Protein AF-A0A2P5MH75-F1 (afdb_monomer_lite)

Sequence (60 aa):
KRLRGGEQAYEEIMEKDGKRYLRMATGIPVVSENCVMCHAHFKGDKGNIGALSYTMPVVK

pLDDT: mean 86.54, std 9.24, range [59.22, 95.88]

Structure (mmCIF, N/CA/C/O backbone):
data_AF-A0A2P5MH75-F1
#
_entry.id   AF-A0A2P5MH75-F1
#
loop_
_atom_site.group_PDB
_atom_site.id
_atom_site.type_symbol
_atom_site.label_atom_id
_atom_site.label_alt_id
_atom_site.label_comp_id
_atom_site.label_asym_id
_atom_site.label_entity_id
_atom_site.label_seq_id
_atom_site.pdbx_PDB_ins_code
_atom_site.Cartn_x
_atom_site.Cartn_y
_atom_site.Cartn_z
_atom_site.occupancy
_atom_site.B_iso_or_equiv
_atom_site.auth_seq_id
_atom_site.auth_comp_id
_atom_site.auth_asym_id
_atom_site.auth_atom_id
_atom_site.pdbx_PDB_model_num
ATOM 1 N N . LYS A 1 1 ? 6.568 -11.462 1.793 1.00 59.62 1 LYS A N 1
ATOM 2 C CA . LYS A 1 1 ? 6.777 -12.397 0.652 1.00 59.62 1 LYS A CA 1
ATOM 3 C C . LYS A 1 1 ? 5.619 -12.337 -0.351 1.00 59.62 1 LYS A C 1
ATOM 5 O O . LYS A 1 1 ? 5.903 -12.152 -1.519 1.00 59.62 1 LYS A O 1
ATOM 10 N N . ARG A 1 2 ? 4.361 -12.386 0.112 1.00 71.19 2 ARG A N 1
ATOM 11 C CA . ARG A 1 2 ? 3.123 -12.378 -0.695 1.00 71.19 2 ARG A CA 1
ATOM 12 C C . ARG A 1 2 ? 2.996 -11.238 -1.722 1.00 71.19 2 ARG A C 1
ATOM 14 O O . ARG A 1 2 ? 3.036 -11.494 -2.916 1.00 71.19 2 ARG A O 1
ATOM 21 N N . LEU A 1 3 ? 3.014 -9.974 -1.284 1.00 73.69 3 LEU A N 1
ATOM 22 C CA . LEU A 1 3 ? 2.878 -8.816 -2.194 1.00 73.69 3 LEU A CA 1
ATOM 23 C C . LEU A 1 3 ? 4.020 -8.672 -3.220 1.00 73.69 3 LEU A C 1
ATOM 25 O O . LEU A 1 3 ? 3.796 -8.261 -4.354 1.00 73.69 3 LEU A O 1
ATOM 29 N N . ARG A 1 4 ? 5.253 -9.050 -2.843 1.00 64.38 4 ARG A N 1
ATOM 30 C CA . ARG A 1 4 ? 6.404 -9.109 -3.769 1.00 64.38 4 ARG A CA 1
ATOM 31 C C . ARG A 1 4 ? 6.264 -10.214 -4.820 1.00 64.38 4 ARG A C 1
ATOM 33 O O . ARG A 1 4 ? 6.933 -10.144 -5.838 1.00 64.38 4 ARG A O 1
ATOM 40 N N . GLY A 1 5 ? 5.441 -11.229 -4.554 1.00 66.12 5 GLY A N 1
ATOM 41 C CA . GLY A 1 5 ? 5.100 -12.288 -5.502 1.00 66.12 5 GLY A CA 1
ATOM 42 C C . GLY A 1 5 ? 3.965 -11.917 -6.460 1.00 66.12 5 GLY A C 1
ATOM 43 O O . GLY A 1 5 ? 3.565 -12.766 -7.245 1.00 66.12 5 GLY A O 1
ATOM 44 N N . GLY A 1 6 ? 3.443 -10.685 -6.395 1.00 66.31 6 GLY A N 1
ATOM 45 C CA . GLY A 1 6 ? 2.375 -10.200 -7.275 1.00 66.31 6 GLY A CA 1
ATOM 46 C C . GLY A 1 6 ? 0.963 -10.276 -6.687 1.00 66.31 6 GLY A C 1
ATOM 47 O O . GLY A 1 6 ? 0.020 -9.847 -7.346 1.00 66.31 6 GLY A O 1
ATOM 48 N N . GLU A 1 7 ? 0.788 -10.766 -5.452 1.00 76.50 7 GLU A N 1
ATOM 49 C CA . GLU A 1 7 ? -0.505 -10.654 -4.764 1.00 76.50 7 GLU A CA 1
ATOM 50 C C . GLU A 1 7 ? -0.891 -9.177 -4.597 1.00 76.50 7 GLU A C 1
ATOM 52 O O . GLU A 1 7 ? -0.052 -8.332 -4.272 1.00 76.50 7 GLU A O 1
ATOM 57 N N . GLN A 1 8 ? -2.168 -8.866 -4.819 1.00 77.44 8 GLN A N 1
ATOM 58 C CA . GLN A 1 8 ? -2.654 -7.485 -4.783 1.00 77.44 8 GLN A CA 1
ATOM 59 C C . GLN A 1 8 ? -2.905 -6.978 -3.363 1.00 77.44 8 GLN A C 1
ATOM 61 O O . GLN A 1 8 ? -2.826 -5.774 -3.128 1.00 77.44 8 GLN A O 1
ATOM 66 N N . ALA A 1 9 ? -3.187 -7.876 -2.418 1.00 84.00 9 ALA A N 1
ATOM 67 C CA . ALA A 1 9 ? -3.516 -7.515 -1.051 1.00 84.00 9 ALA A CA 1
ATOM 68 C C . ALA A 1 9 ? -2.991 -8.539 -0.037 1.00 84.00 9 ALA A C 1
ATOM 70 O O . ALA A 1 9 ? -2.842 -9.723 -0.325 1.00 84.00 9 ALA A O 1
ATOM 71 N N . TYR A 1 10 ? -2.712 -8.051 1.164 1.00 89.81 10 TYR A N 1
ATOM 72 C CA . TYR A 1 10 ? -2.430 -8.807 2.374 1.00 89.81 10 TYR A CA 1
ATOM 73 C C . TYR A 1 10 ? -3.382 -8.308 3.453 1.00 89.81 10 TYR A C 1
ATOM 75 O O . TYR A 1 10 ? -3.512 -7.097 3.622 1.00 89.81 10 TYR A O 1
ATOM 83 N N . GLU A 1 11 ? -3.997 -9.218 4.196 1.00 92.31 11 GLU A N 1
ATOM 84 C CA . GLU A 1 11 ? -4.872 -8.896 5.319 1.00 92.31 11 GLU A CA 1
ATOM 85 C C . GLU A 1 11 ? -4.556 -9.772 6.531 1.00 92.31 11 GLU A C 1
ATOM 87 O O . GLU A 1 11 ? -4.157 -10.931 6.399 1.00 92.31 11 GLU A O 1
ATOM 92 N N . GLU A 1 12 ? -4.712 -9.192 7.718 1.00 94.00 12 GLU A N 1
ATOM 93 C CA . GLU A 1 12 ? -4.454 -9.841 8.996 1.00 94.00 12 GLU A CA 1
ATOM 94 C C . GLU A 1 12 ? -5.280 -9.173 10.100 1.00 94.00 12 GLU A C 1
ATOM 96 O O . GLU A 1 12 ? -5.265 -7.950 10.260 1.00 94.00 12 GLU A O 1
ATOM 101 N N . ILE A 1 13 ? -5.978 -9.977 10.901 1.00 93.75 13 ILE A N 1
ATOM 102 C CA . ILE A 1 13 ? -6.563 -9.508 12.157 1.00 93.75 13 ILE A CA 1
ATOM 103 C C . ILE A 1 13 ? -5.483 -9.579 13.233 1.00 93.75 13 ILE A C 1
ATOM 105 O O . ILE A 1 13 ? -4.959 -10.652 13.514 1.00 93.75 13 ILE A O 1
ATOM 109 N N . MET A 1 14 ? -5.200 -8.445 13.866 1.00 94.00 14 MET A N 1
ATOM 110 C CA . MET A 1 14 ? -4.259 -8.340 14.977 1.00 94.00 14 MET A CA 1
ATOM 111 C C . MET A 1 14 ? -4.993 -7.958 16.260 1.00 94.00 14 MET A C 1
ATOM 113 O O . MET A 1 14 ? -5.965 -7.201 16.230 1.00 94.00 14 MET A O 1
ATOM 117 N N . GLU A 1 15 ? -4.497 -8.433 17.396 1.00 93.50 15 GLU A N 1
ATOM 118 C CA . GLU A 1 15 ? -4.919 -7.970 18.715 1.00 93.50 15 GLU A CA 1
ATOM 119 C C . GLU A 1 15 ? -3.774 -7.197 19.369 1.00 93.50 15 GLU A C 1
ATOM 121 O O . GLU A 1 15 ? -2.629 -7.652 19.382 1.00 93.50 15 GLU A O 1
ATOM 126 N N . LYS A 1 16 ? -4.074 -6.001 19.874 1.00 90.50 16 LYS A N 1
ATOM 127 C CA . LYS A 1 16 ? -3.119 -5.153 20.584 1.00 90.50 16 LYS A CA 1
ATOM 128 C C . LYS A 1 16 ? -3.844 -4.434 21.715 1.00 90.50 16 LYS A C 1
ATOM 130 O O . LYS A 1 16 ? -4.862 -3.792 21.473 1.00 90.50 16 LYS A O 1
ATOM 135 N N . ASP A 1 17 ? -3.330 -4.553 22.937 1.00 90.94 17 ASP A N 1
ATOM 136 C CA . ASP A 1 17 ? -3.891 -3.914 24.138 1.00 90.94 17 ASP A CA 1
ATOM 137 C C . ASP A 1 17 ? -5.390 -4.230 24.347 1.00 90.94 17 ASP A C 1
ATOM 139 O O . ASP A 1 17 ? -6.196 -3.352 24.658 1.00 90.94 17 ASP A O 1
ATOM 143 N N . GLY A 1 18 ? -5.788 -5.485 24.091 1.00 91.75 18 GLY A N 1
ATOM 144 C CA . GLY A 1 18 ? -7.180 -5.949 24.180 1.00 91.75 18 GLY A CA 1
ATOM 145 C C . GLY A 1 18 ? -8.117 -5.393 23.099 1.00 91.75 18 GLY A C 1
ATOM 146 O O . GLY A 1 18 ? -9.327 -5.613 23.152 1.00 91.75 18 GLY A O 1
ATOM 147 N N . LYS A 1 19 ? -7.586 -4.663 22.110 1.00 91.56 19 LYS A N 1
ATOM 148 C CA . LYS A 1 19 ? -8.334 -4.115 20.972 1.00 91.56 19 LYS A CA 1
ATOM 149 C C . LYS A 1 19 ? -7.975 -4.867 19.697 1.00 91.56 19 LYS A C 1
ATOM 151 O O . LYS A 1 19 ? -6.812 -5.180 19.443 1.00 91.56 19 LYS A O 1
ATOM 156 N N . ARG A 1 20 ? -8.985 -5.132 18.866 1.00 94.75 20 ARG A N 1
ATOM 157 C CA . ARG A 1 20 ? -8.805 -5.775 17.561 1.00 94.75 20 ARG A CA 1
ATOM 158 C C . ARG A 1 20 ? -8.567 -4.739 16.473 1.00 94.75 20 ARG A C 1
ATOM 160 O O . ARG A 1 20 ? -9.250 -3.718 16.413 1.00 94.75 20 ARG A O 1
ATOM 167 N N . TYR A 1 21 ? -7.638 -5.050 15.584 1.00 95.88 21 TYR A N 1
ATOM 168 C CA . TYR A 1 21 ? -7.276 -4.238 14.434 1.00 95.88 21 TYR A CA 1
ATOM 169 C C . TYR A 1 21 ? -7.273 -5.093 13.170 1.00 95.88 21 TYR A C 1
ATOM 171 O O . TYR A 1 21 ? -6.869 -6.253 13.198 1.00 95.88 21 TYR A O 1
ATOM 179 N N . LEU A 1 22 ? -7.696 -4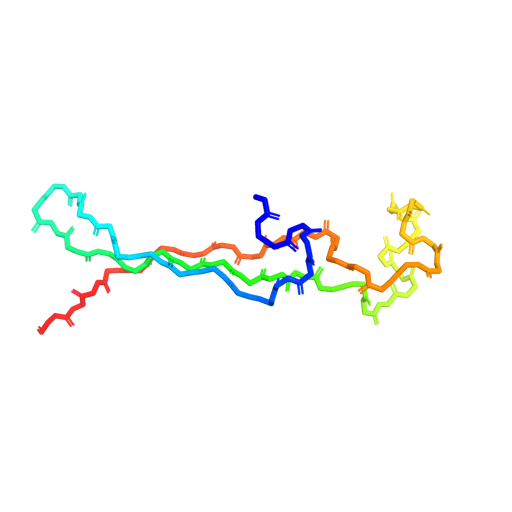.504 12.058 1.00 94.38 22 LEU A N 1
ATOM 180 C CA . LEU A 1 22 ? -7.440 -5.026 10.727 1.00 94.38 22 LEU A CA 1
ATOM 181 C C . LEU A 1 22 ? -6.169 -4.355 10.217 1.00 94.38 22 LEU A C 1
ATOM 183 O O . LEU A 1 22 ? -6.126 -3.131 10.052 1.00 94.38 22 LEU A O 1
ATOM 187 N N . ARG A 1 23 ? -5.136 -5.155 9.971 1.00 94.44 23 ARG A N 1
ATOM 188 C CA . ARG A 1 23 ? -3.966 -4.749 9.204 1.00 94.44 23 ARG A CA 1
ATOM 189 C C . ARG A 1 23 ? -4.172 -5.187 7.769 1.00 94.44 23 ARG A C 1
ATOM 191 O O . ARG A 1 23 ? -4.376 -6.366 7.504 1.00 94.44 23 ARG A O 1
ATOM 198 N N . MET A 1 24 ? -4.069 -4.242 6.852 1.00 94.06 24 MET A N 1
ATOM 199 C CA . MET A 1 24 ? -4.162 -4.514 5.429 1.00 94.06 24 MET A CA 1
ATOM 200 C C . MET A 1 24 ? -3.003 -3.841 4.708 1.00 94.06 24 MET A C 1
ATOM 202 O O . MET A 1 24 ? -2.501 -2.801 5.139 1.00 94.06 24 MET A O 1
ATOM 206 N N . ALA A 1 25 ? -2.539 -4.457 3.632 1.00 94.25 25 ALA A N 1
ATOM 207 C CA . ALA A 1 25 ? -1.574 -3.858 2.735 1.00 94.25 25 ALA A CA 1
ATOM 208 C C . ALA A 1 25 ? -1.934 -4.189 1.295 1.00 94.25 25 ALA A C 1
ATOM 210 O O . ALA A 1 25 ? -2.151 -5.353 0.976 1.00 94.25 25 ALA A O 1
ATOM 211 N N . THR A 1 26 ? -1.971 -3.184 0.429 1.00 92.50 26 THR A N 1
ATOM 212 C CA . THR A 1 26 ? -2.196 -3.360 -1.006 1.00 92.50 26 THR A CA 1
ATOM 213 C C . THR A 1 26 ? -0.908 -3.103 -1.769 1.00 92.50 26 THR A C 1
ATOM 215 O O . THR A 1 26 ? -0.138 -2.210 -1.414 1.00 92.50 26 THR A O 1
ATOM 218 N N . GLY A 1 27 ? -0.637 -3.906 -2.796 1.00 91.19 27 GLY A N 1
ATOM 219 C CA . GLY A 1 27 ? 0.478 -3.656 -3.705 1.00 91.19 27 GLY A CA 1
ATOM 220 C C . GLY A 1 27 ? 0.268 -2.346 -4.464 1.00 91.19 27 GLY A C 1
ATOM 221 O O . GLY A 1 27 ? -0.845 -2.052 -4.893 1.00 91.19 27 GLY A O 1
ATOM 222 N N . ILE A 1 28 ? 1.330 -1.557 -4.624 1.00 89.69 28 ILE A N 1
ATOM 223 C CA . ILE A 1 28 ? 1.342 -0.386 -5.506 1.00 89.69 28 ILE A CA 1
ATOM 224 C C . ILE A 1 28 ? 1.982 -0.843 -6.818 1.00 89.69 28 ILE A C 1
ATOM 226 O O . ILE A 1 28 ? 3.201 -1.035 -6.837 1.00 89.69 28 ILE A O 1
ATOM 230 N N . PRO A 1 29 ? 1.206 -1.060 -7.891 1.00 88.12 29 PRO A N 1
ATOM 231 C CA . PRO A 1 29 ? 1.768 -1.435 -9.178 1.00 88.12 29 PRO A CA 1
ATOM 232 C C . PRO A 1 29 ? 2.493 -0.255 -9.827 1.00 88.12 29 PRO A C 1
ATOM 234 O O . PRO A 1 29 ? 2.218 0.914 -9.541 1.00 88.12 29 PRO A O 1
ATOM 237 N N . VAL A 1 30 ? 3.404 -0.562 -10.745 1.00 87.56 30 VAL A N 1
ATOM 238 C CA . VAL A 1 30 ? 3.949 0.441 -11.665 1.00 87.56 30 VAL A CA 1
ATOM 239 C C . VAL A 1 30 ? 2.842 0.835 -12.641 1.00 87.56 30 VAL A C 1
ATOM 241 O O . VAL A 1 30 ? 2.434 0.046 -13.489 1.00 87.56 30 VAL A O 1
ATOM 244 N N . VAL A 1 31 ? 2.331 2.056 -12.501 1.00 84.12 31 VAL A N 1
ATOM 245 C CA . VAL A 1 31 ? 1.187 2.561 -13.287 1.00 84.12 31 VAL A CA 1
ATOM 246 C C . VAL A 1 31 ? 1.556 3.697 -14.238 1.00 84.12 31 VAL A C 1
ATOM 248 O O . VAL A 1 31 ? 0.724 4.129 -15.031 1.00 84.12 31 VAL A O 1
ATOM 251 N N . SER A 1 32 ? 2.787 4.209 -14.156 1.00 88.31 32 SER A N 1
ATOM 252 C CA . SER A 1 32 ? 3.256 5.351 -14.941 1.00 88.31 32 SER A CA 1
ATOM 253 C C . SER A 1 32 ? 4.769 5.3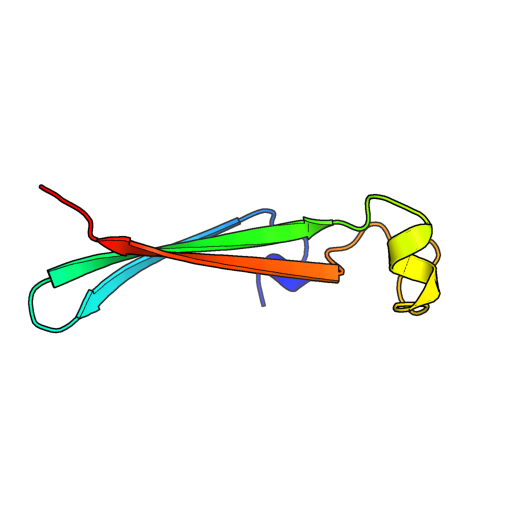00 -15.154 1.00 88.31 32 SER A C 1
ATOM 255 O O . SER A 1 32 ? 5.513 4.876 -14.269 1.00 88.31 32 SER A O 1
ATOM 257 N N . GLU A 1 33 ? 5.227 5.827 -16.293 1.00 87.81 33 GLU A N 1
ATOM 258 C CA . GLU A 1 33 ? 6.648 6.053 -16.605 1.00 87.81 33 GLU A CA 1
ATOM 259 C C . GLU A 1 33 ? 7.350 6.916 -15.548 1.00 87.81 33 GLU A C 1
ATOM 261 O O . GLU A 1 33 ? 8.532 6.722 -15.258 1.00 87.81 33 GLU A O 1
ATOM 266 N N . ASN A 1 34 ? 6.608 7.816 -14.893 1.00 91.62 34 ASN A N 1
ATOM 267 C CA . ASN A 1 34 ? 7.162 8.683 -13.857 1.00 91.62 34 ASN A CA 1
ATOM 268 C C . ASN A 1 34 ? 7.704 7.891 -12.658 1.00 91.62 34 ASN A C 1
ATOM 270 O O . ASN A 1 34 ? 8.663 8.317 -12.018 1.00 91.62 34 ASN A O 1
ATOM 274 N N . CYS A 1 35 ? 7.126 6.724 -12.363 1.00 88.88 35 CYS A N 1
ATOM 275 C CA . CYS A 1 35 ? 7.619 5.843 -11.306 1.00 88.88 35 CYS A CA 1
ATOM 276 C C . CYS A 1 35 ? 9.008 5.285 -11.659 1.00 88.88 35 CYS A C 1
ATOM 278 O O . CYS A 1 35 ? 9.893 5.207 -10.807 1.00 88.88 35 CYS A O 1
ATOM 280 N N . VAL A 1 36 ? 9.212 4.930 -12.932 1.00 90.31 36 VAL A N 1
ATOM 281 C CA . VAL A 1 36 ? 10.428 4.272 -13.433 1.00 90.31 36 VAL A CA 1
ATOM 282 C C . VAL A 1 36 ? 11.598 5.254 -13.556 1.00 90.31 36 VAL A C 1
ATOM 284 O O . VAL A 1 36 ? 12.749 4.826 -13.499 1.00 90.31 36 VAL A O 1
ATOM 287 N N . MET A 1 37 ? 11.336 6.566 -13.623 1.00 92.38 37 MET A N 1
ATOM 288 C CA . MET A 1 37 ? 12.392 7.591 -13.620 1.00 92.38 37 MET A CA 1
ATOM 289 C C . MET A 1 37 ? 13.307 7.488 -12.393 1.00 92.38 37 MET A C 1
ATOM 291 O O . MET A 1 37 ? 14.523 7.611 -12.520 1.00 92.38 37 MET A O 1
ATOM 295 N N . CYS A 1 38 ? 12.732 7.236 -11.213 1.00 92.06 38 CYS A N 1
ATOM 296 C CA . CYS A 1 38 ? 13.488 7.065 -9.968 1.00 92.06 38 CYS A CA 1
ATOM 297 C C . CYS A 1 38 ? 13.688 5.587 -9.598 1.00 92.06 38 CYS A C 1
ATOM 299 O O . CYS A 1 38 ? 14.657 5.246 -8.923 1.00 92.06 38 CYS A O 1
ATOM 301 N N . HIS A 1 39 ? 12.805 4.698 -10.056 1.00 89.50 39 HIS A N 1
ATOM 302 C CA . HIS A 1 39 ? 12.849 3.264 -9.768 1.00 89.50 39 HIS A CA 1
ATOM 303 C C . HIS A 1 39 ? 13.151 2.444 -11.032 1.00 89.50 39 HIS A C 1
ATOM 305 O O . HIS A 1 39 ? 12.368 1.593 -11.454 1.00 89.50 39 HIS A O 1
ATOM 311 N N . ALA A 1 40 ? 14.318 2.687 -11.633 1.00 88.88 40 ALA A N 1
ATOM 312 C CA . ALA A 1 40 ? 14.701 2.165 -12.950 1.00 88.88 40 ALA A CA 1
ATOM 313 C C . ALA A 1 40 ? 14.690 0.628 -13.077 1.00 88.88 40 ALA A C 1
ATOM 315 O O . ALA A 1 40 ? 14.494 0.107 -14.173 1.00 88.88 40 ALA A O 1
ATOM 316 N N . HIS A 1 41 ? 14.853 -0.109 -11.973 1.00 86.62 41 HIS A N 1
ATOM 317 C CA . HIS A 1 41 ? 14.772 -1.576 -11.962 1.00 86.62 41 HIS A CA 1
ATOM 318 C C . HIS A 1 41 ? 13.410 -2.126 -12.402 1.00 86.62 41 HIS A C 1
ATOM 320 O O . HIS A 1 41 ? 13.332 -3.286 -12.789 1.00 86.62 41 HIS A O 1
ATOM 326 N N . PHE A 1 42 ? 12.364 -1.299 -12.377 1.00 86.38 42 PHE A N 1
ATOM 327 C CA . PHE A 1 42 ? 11.025 -1.671 -12.820 1.00 86.38 42 PHE A CA 1
ATOM 328 C C . PHE A 1 42 ? 10.761 -1.359 -14.304 1.00 86.38 42 PHE A C 1
ATOM 330 O O . PHE A 1 42 ? 9.631 -1.467 -14.775 1.00 86.38 42 PHE A O 1
ATOM 337 N N . LYS A 1 43 ? 11.778 -0.961 -15.077 1.00 87.12 43 LYS A N 1
ATOM 338 C CA . LYS A 1 43 ? 11.619 -0.689 -16.510 1.00 87.12 43 LYS A CA 1
ATOM 339 C C . LYS A 1 43 ? 11.232 -1.964 -17.264 1.00 87.12 43 LYS A C 1
ATOM 341 O O . LYS A 1 43 ? 12.014 -2.906 -17.338 1.00 87.12 43 LYS A O 1
ATOM 346 N N . GLY A 1 44 ? 10.036 -1.969 -17.851 1.00 80.38 44 GLY A N 1
ATOM 347 C CA . GLY A 1 44 ? 9.470 -3.149 -18.515 1.00 80.38 44 GLY A CA 1
ATOM 348 C C . GLY A 1 44 ? 8.890 -4.193 -17.553 1.00 80.38 44 GLY A C 1
ATOM 349 O O . GLY A 1 44 ? 8.376 -5.210 -18.015 1.00 80.38 44 GLY A O 1
ATOM 350 N N . ASP A 1 45 ? 8.927 -3.933 -16.244 1.00 79.50 45 ASP A N 1
ATOM 351 C CA . ASP A 1 45 ? 8.294 -4.753 -15.216 1.00 79.50 45 ASP A CA 1
ATOM 352 C C . ASP A 1 45 ? 6.929 -4.152 -14.836 1.00 79.50 45 ASP A C 1
ATOM 354 O O . ASP A 1 45 ? 6.778 -2.939 -14.684 1.00 79.50 45 ASP A O 1
ATOM 358 N N . LYS A 1 46 ? 5.923 -5.015 -14.677 1.00 70.88 46 LYS A N 1
ATOM 359 C CA . LYS A 1 46 ? 4.572 -4.655 -14.211 1.00 70.88 46 LYS A CA 1
ATOM 360 C C . LYS A 1 46 ? 4.335 -5.032 -12.745 1.00 70.88 46 LYS A C 1
ATO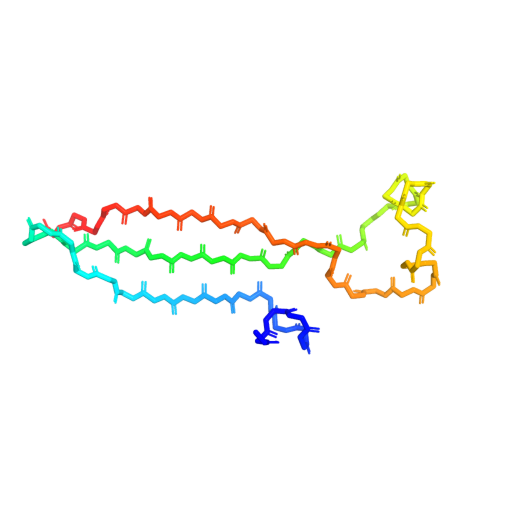M 362 O O . LYS A 1 46 ? 3.193 -5.029 -12.287 1.00 70.88 46 LYS A O 1
ATOM 367 N N . GLY A 1 47 ? 5.388 -5.408 -12.024 1.00 81.25 47 GLY A N 1
ATOM 368 C CA . GLY A 1 47 ? 5.338 -5.756 -10.613 1.00 81.25 47 GLY A CA 1
ATOM 369 C C . GLY A 1 47 ? 4.960 -4.589 -9.695 1.00 81.25 47 GLY A C 1
ATOM 370 O O . GLY A 1 47 ? 4.791 -3.438 -10.103 1.00 81.25 47 GLY A O 1
ATOM 371 N N . ASN A 1 48 ? 4.840 -4.906 -8.407 1.00 87.06 48 ASN A N 1
ATOM 372 C CA . ASN A 1 48 ? 4.577 -3.912 -7.373 1.00 87.06 48 ASN A CA 1
ATOM 373 C C . ASN A 1 48 ? 5.874 -3.189 -6.983 1.00 87.06 48 ASN A C 1
ATOM 375 O O . ASN A 1 48 ? 6.816 -3.824 -6.503 1.00 87.06 48 ASN A O 1
ATOM 379 N N . ILE A 1 49 ? 5.898 -1.862 -7.125 1.00 89.12 49 ILE A N 1
ATOM 380 C CA . ILE A 1 49 ? 7.017 -0.999 -6.712 1.00 89.12 49 ILE A CA 1
ATOM 381 C C . ILE A 1 49 ? 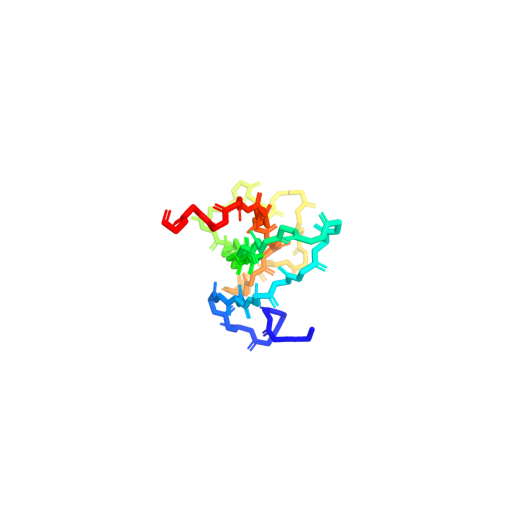7.062 -0.789 -5.196 1.00 89.12 49 ILE A C 1
ATOM 383 O O . ILE A 1 49 ? 8.105 -0.491 -4.616 1.00 89.12 49 ILE A O 1
ATOM 387 N N . GLY A 1 50 ? 5.918 -0.974 -4.543 1.00 88.50 50 GLY A N 1
ATOM 388 C CA . GLY A 1 50 ? 5.765 -0.829 -3.107 1.00 88.50 50 GLY A CA 1
ATOM 389 C C . GLY A 1 50 ? 4.449 -1.415 -2.623 1.00 88.50 50 GLY A C 1
ATOM 390 O O . GLY A 1 50 ? 3.789 -2.180 -3.329 1.00 88.50 50 GLY A O 1
ATOM 391 N N . ALA A 1 51 ? 4.067 -1.051 -1.404 1.00 91.56 51 ALA A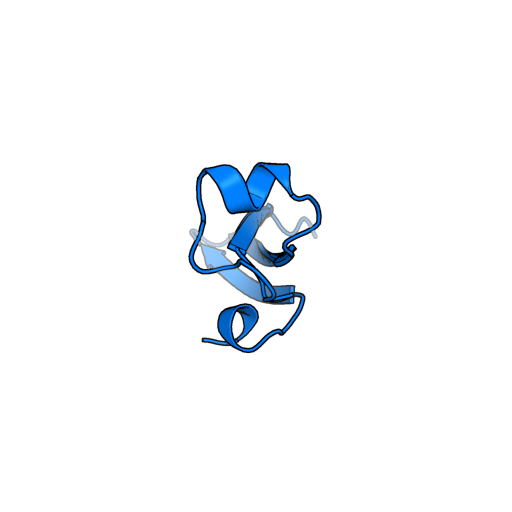 N 1
ATOM 392 C CA . ALA A 1 51 ? 2.771 -1.389 -0.846 1.00 91.56 51 ALA A CA 1
ATOM 393 C C . ALA A 1 51 ? 2.258 -0.254 0.042 1.00 91.56 51 ALA A C 1
ATOM 395 O O . ALA A 1 51 ? 3.038 0.363 0.769 1.00 91.56 51 ALA A O 1
ATOM 396 N N . LEU A 1 52 ? 0.951 -0.011 0.010 1.00 92.44 52 LEU A N 1
ATOM 397 C CA . LEU A 1 52 ? 0.276 0.871 0.950 1.00 92.44 52 LEU A CA 1
ATOM 398 C C . LEU A 1 52 ? -0.278 0.023 2.090 1.00 92.44 52 LEU A C 1
ATOM 400 O O . LEU A 1 52 ? -1.159 -0.799 1.865 1.00 92.44 52 LEU A O 1
ATOM 404 N N . SER A 1 53 ? 0.228 0.223 3.306 1.00 93.81 53 SER A N 1
ATOM 405 C CA . SER A 1 53 ? -0.248 -0.494 4.491 1.00 93.81 53 SER A CA 1
ATOM 406 C C . SER A 1 53 ? -1.027 0.415 5.426 1.00 93.81 53 SER A C 1
ATOM 408 O O . SER A 1 53 ? -0.547 1.494 5.770 1.00 93.81 53 SER A O 1
ATOM 410 N N . TYR A 1 54 ? -2.165 -0.059 5.916 1.00 93.12 54 TYR A N 1
ATOM 411 C CA . TYR A 1 54 ? -2.950 0.616 6.940 1.00 93.12 54 TYR A CA 1
ATOM 412 C C . TYR A 1 54 ? -3.349 -0.358 8.043 1.00 93.12 54 TYR A C 1
ATOM 414 O O . TYR A 1 54 ? -3.466 -1.567 7.848 1.00 93.12 54 TYR A O 1
ATOM 422 N N . THR A 1 55 ? -3.506 0.185 9.245 1.00 94.69 55 THR A N 1
ATOM 423 C CA . THR A 1 55 ? -4.007 -0.539 10.411 1.00 94.69 55 THR A CA 1
ATOM 424 C C . THR A 1 55 ? -5.180 0.247 10.956 1.00 94.69 55 THR A C 1
ATOM 426 O O . THR A 1 55 ? -5.027 1.418 11.300 1.00 94.69 55 THR A O 1
ATOM 429 N N . MET A 1 56 ?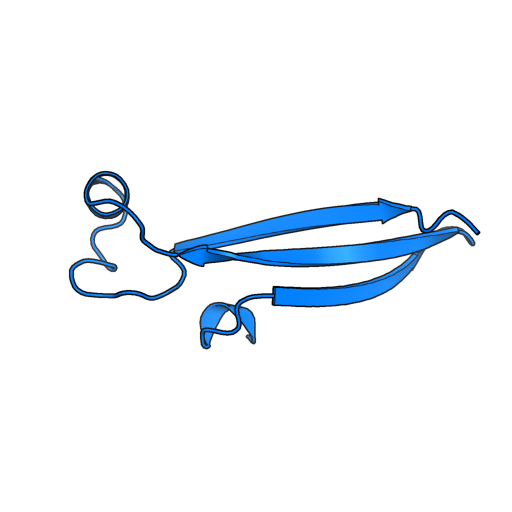 -6.347 -0.381 11.004 1.00 94.44 56 MET A N 1
ATOM 430 C CA . MET A 1 56 ? -7.585 0.256 11.441 1.00 94.44 56 MET A CA 1
ATOM 431 C C . MET A 1 56 ? -8.226 -0.545 12.572 1.00 94.44 56 MET A C 1
ATOM 433 O O . MET A 1 56 ? -8.192 -1.776 12.528 1.00 94.44 56 MET A O 1
ATOM 437 N N . PRO A 1 57 ? -8.770 0.117 13.609 1.00 94.25 57 PRO A N 1
ATOM 438 C CA . PRO A 1 57 ? -9.486 -0.583 14.663 1.00 94.25 57 PRO A CA 1
ATOM 439 C C . PRO A 1 57 ? -10.721 -1.262 14.071 1.00 94.25 57 PRO A C 1
ATOM 441 O O . PRO A 1 57 ? -11.447 -0.669 13.274 1.00 94.25 57 PRO A O 1
ATOM 444 N N . VAL A 1 58 ? -10.967 -2.504 14.474 1.00 91.06 58 VAL A N 1
ATOM 445 C CA . VAL A 1 58 ? -12.208 -3.204 14.145 1.00 91.06 58 VAL A CA 1
ATOM 446 C C . VAL A 1 58 ? -13.219 -2.806 15.208 1.00 91.06 58 VAL A C 1
ATOM 448 O O . VAL A 1 58 ? -13.159 -3.291 16.338 1.00 91.06 58 VAL A O 1
ATOM 451 N N . VAL A 1 59 ? -14.106 -1.873 14.869 1.00 78.81 59 VAL A N 1
ATOM 452 C CA . VAL A 1 59 ? -15.217 -1.506 15.750 1.00 78.81 59 VAL A CA 1
ATOM 453 C C . VAL A 1 59 ? -16.276 -2.597 15.619 1.00 78.81 59 VAL A C 1
ATOM 455 O O . VAL A 1 59 ? -16.653 -2.955 14.503 1.00 78.81 59 VAL A O 1
ATOM 458 N N . LYS A 1 60 ? -16.668 -3.180 16.750 1.00 59.22 60 LYS A N 1
ATOM 459 C CA . LYS A 1 60 ? -17.729 -4.184 16.830 1.00 59.22 60 LYS A CA 1
ATOM 460 C C . LYS A 1 60 ? -19.060 -3.508 17.115 1.00 59.22 60 LYS A C 1
ATOM 462 O O . LYS A 1 60 ? -19.031 -2.513 17.873 1.00 59.22 60 LYS A O 1
#

Secondary structure (DSSP, 8-state):
-TGGGT-SEEEEEEEETTEEEEEEEEEEE--SHHHHHH-GGGTT--SEEEEEEEEEE---

Foldseek 3Di:
DQLQVVHQKDWDWDDDPNFIKIKMKGFAWDPDPVVCVVVVVCVVNRGGPGIDIDIGTDDD

Radius of gyration: 14.98 Å; chains: 1; bounding box: 32×21×43 Å